Protein AF-A0A412VTV0-F1 (afdb_monomer_lite)

Radius of gyration: 14.65 Å; chains: 1; bounding box: 31×25×50 Å

Organism: NCBI:txid28118

Foldseek 3Di:
DDDDDDWDKDWDADPVRHTQWIDTQQWIKGWAAQDDDVPFHHHPPPDTQKMWIDGHPDDIDIWGWDADPVRHTDDIDD

Sequence (78 aa):
GKRYGSTDESLTYNVRGWLTGKESTPFRMRLRYAIPEGGSGARWNGSLSEWEWQHGTNAAMMYGLTYDGLNRFTGAVQ

Secondary structure (DSSP, 8-state):
---------EEEE-TTS-EEEEEETTEEEEEESSS-SSSPPP-TTS---EEEEEETTSPPEEEEEEE-TT--EEEEE-

Structure (mmCIF, N/CA/C/O backbone):
data_AF-A0A412VTV0-F1
#
_entry.id   AF-A0A412VTV0-F1
#
loop_
_atom_site.group_PDB
_atom_site.id
_atom_site.type_symbol
_atom_site.label_atom_id
_atom_site.label_alt_id
_atom_site.label_comp_id
_atom_site.label_asym_id
_atom_site.label_entity_id
_atom_site.label_seq_id
_atom_site.pdbx_PDB_ins_code
_atom_site.Cartn_x
_atom_site.Cartn_y
_atom_site.Cartn_z
_atom_site.occupancy
_atom_site.B_iso_or_equiv
_atom_site.auth_seq_id
_atom_site.auth_comp_id
_atom_site.auth_asym_id
_atom_site.auth_atom_id
_atom_site.pdbx_PDB_model_num
ATOM 1 N N . GLY A 1 1 ? 1.743 6.439 -36.241 1.00 38.12 1 GLY A N 1
ATOM 2 C CA . GLY A 1 1 ? 1.075 6.442 -34.924 1.00 38.12 1 GLY A CA 1
ATOM 3 C C . GLY A 1 1 ? 2.123 6.593 -33.844 1.00 38.12 1 GLY A C 1
ATOM 4 O O . GLY A 1 1 ? 3.166 5.964 -33.960 1.00 38.12 1 GLY A O 1
ATOM 5 N N . LYS A 1 2 ? 1.912 7.455 -32.844 1.00 35.88 2 LYS A N 1
ATOM 6 C CA . LYS A 1 2 ? 2.867 7.594 -31.733 1.00 35.88 2 LYS A CA 1
ATOM 7 C C . LYS A 1 2 ? 2.677 6.424 -30.766 1.00 35.88 2 LYS A C 1
ATOM 9 O O . LYS A 1 2 ? 1.623 6.303 -30.155 1.00 35.88 2 LYS A O 1
ATOM 14 N N . ARG A 1 3 ? 3.688 5.558 -30.666 1.00 48.12 3 ARG A N 1
ATOM 15 C CA . ARG A 1 3 ? 3.771 4.475 -29.681 1.00 48.12 3 ARG A CA 1
ATOM 16 C C . ARG A 1 3 ? 4.637 4.976 -28.528 1.00 48.12 3 ARG A C 1
ATOM 18 O O . ARG A 1 3 ? 5.820 5.235 -28.729 1.00 48.12 3 ARG A O 1
ATOM 25 N N . TYR A 1 4 ? 4.049 5.147 -27.351 1.00 49.41 4 TYR A N 1
ATOM 26 C CA . TYR A 1 4 ? 4.784 5.500 -26.138 1.00 49.41 4 TYR A CA 1
ATOM 27 C C . TYR A 1 4 ? 5.193 4.209 -25.411 1.00 49.41 4 TYR A C 1
ATOM 29 O O . TYR A 1 4 ? 4.472 3.751 -24.536 1.00 49.41 4 TYR A O 1
ATOM 37 N N . GLY A 1 5 ? 6.327 3.621 -25.820 1.00 62.97 5 GLY A N 1
ATOM 38 C CA . GLY A 1 5 ? 7.000 2.499 -25.140 1.00 62.97 5 GLY A CA 1
ATOM 39 C C . GLY A 1 5 ? 6.309 1.126 -25.223 1.00 62.97 5 GLY A C 1
ATOM 40 O O . GLY A 1 5 ? 5.097 1.023 -25.387 1.00 62.97 5 GLY A O 1
ATOM 41 N N . SER A 1 6 ? 7.091 0.046 -25.132 1.00 74.12 6 SER A N 1
ATOM 42 C CA . SER A 1 6 ? 6.602 -1.299 -24.791 1.00 74.12 6 SER A CA 1
ATOM 43 C C . SER A 1 6 ? 7.003 -1.582 -23.345 1.00 74.12 6 SER A C 1
ATOM 45 O O . SER A 1 6 ? 8.124 -2.017 -23.093 1.00 74.12 6 SER A O 1
ATOM 47 N N . 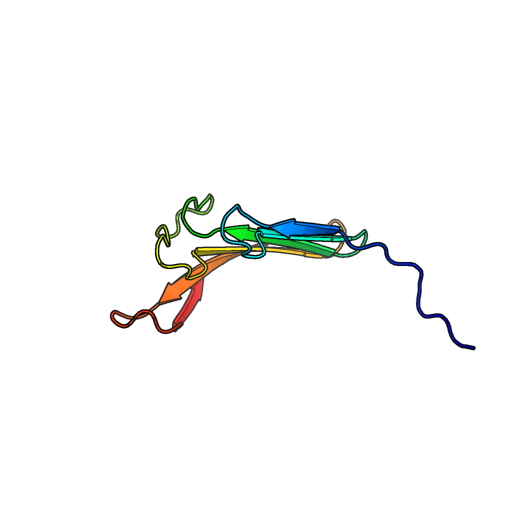THR A 1 7 ? 6.128 -1.253 -22.399 1.00 80.31 7 THR A N 1
ATOM 48 C CA . THR A 1 7 ? 6.339 -1.585 -20.986 1.00 80.31 7 THR A CA 1
ATOM 49 C C . THR A 1 7 ? 5.477 -2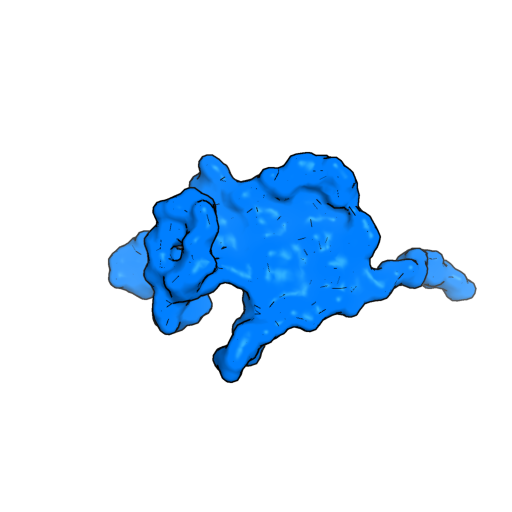.789 -20.654 1.00 80.31 7 THR A C 1
ATOM 51 O O . THR A 1 7 ? 4.253 -2.696 -20.729 1.00 80.31 7 THR A O 1
ATOM 54 N N . ASP A 1 8 ? 6.117 -3.894 -20.286 1.00 88.94 8 ASP A N 1
ATOM 55 C CA . ASP A 1 8 ? 5.429 -5.057 -19.739 1.00 88.94 8 ASP A CA 1
ATOM 56 C C . ASP A 1 8 ? 5.182 -4.847 -18.245 1.00 88.94 8 ASP A C 1
ATOM 58 O O . ASP A 1 8 ? 6.049 -4.372 -17.505 1.00 88.94 8 ASP A O 1
ATOM 62 N N . GLU A 1 9 ? 3.975 -5.192 -17.810 1.00 92.88 9 GLU A N 1
ATOM 63 C CA . GLU A 1 9 ? 3.524 -5.042 -16.434 1.00 92.88 9 GLU A CA 1
ATOM 64 C C . GLU A 1 9 ? 3.017 -6.379 -15.898 1.00 92.88 9 GLU A C 1
ATOM 66 O O . GLU A 1 9 ? 2.210 -7.057 -16.531 1.00 92.88 9 GLU A O 1
ATOM 71 N N . SER A 1 10 ? 3.483 -6.741 -14.706 1.00 95.69 10 SER A N 1
ATOM 72 C CA . SER A 1 10 ? 3.036 -7.915 -13.963 1.00 95.69 10 SER A CA 1
ATOM 73 C C . SER A 1 10 ? 2.226 -7.486 -12.749 1.00 95.69 10 SER A C 1
ATOM 75 O O . SER A 1 10 ? 2.670 -6.640 -11.974 1.00 95.69 10 SER A O 1
ATOM 77 N N . LEU A 1 11 ? 1.058 -8.098 -12.559 1.00 98.00 11 LEU A N 1
ATOM 78 C CA . LEU A 1 11 ? 0.195 -7.897 -11.396 1.00 98.00 11 LEU A CA 1
ATOM 79 C C . LEU A 1 11 ? 0.142 -9.191 -10.582 1.00 98.00 11 LEU A C 1
ATOM 81 O O . LEU A 1 11 ? -0.009 -10.275 -11.143 1.00 98.00 11 LEU A O 1
ATOM 85 N N . THR A 1 12 ? 0.252 -9.083 -9.261 1.00 98.12 12 THR A N 1
ATOM 86 C CA . THR A 1 12 ? 0.102 -10.222 -8.343 1.00 98.12 12 THR A CA 1
ATOM 87 C C . THR A 1 12 ? -1.094 -10.012 -7.434 1.00 98.12 12 THR A C 1
ATOM 89 O O . THR A 1 12 ? -1.423 -8.876 -7.088 1.00 98.12 12 THR A O 1
ATOM 92 N N . TYR A 1 13 ? -1.739 -11.108 -7.043 1.00 97.75 13 TYR A N 1
ATOM 93 C CA . TYR A 1 13 ? -2.937 -11.087 -6.215 1.00 97.75 13 TYR A CA 1
ATOM 94 C C . TYR A 1 13 ? -2.857 -12.156 -5.129 1.00 97.75 13 TYR A C 1
ATOM 96 O O . TYR A 1 13 ? -2.240 -13.205 -5.322 1.00 97.75 13 TYR A O 1
ATOM 104 N N . ASN A 1 14 ? -3.522 -11.919 -4.000 1.00 95.62 14 ASN A N 1
ATOM 105 C CA . ASN A 1 14 ? -3.726 -12.951 -2.986 1.00 95.62 14 ASN A CA 1
ATOM 106 C C . ASN A 1 14 ? -4.951 -13.833 -3.303 1.00 95.62 14 ASN A C 1
ATOM 108 O O . ASN A 1 14 ? -5.717 -13.566 -4.226 1.00 95.62 14 ASN A O 1
ATOM 112 N N . VAL A 1 15 ? -5.183 -14.861 -2.478 1.00 96.19 15 VAL A N 1
ATOM 113 C CA . VAL A 1 15 ? -6.308 -15.810 -2.627 1.00 96.19 15 VAL A CA 1
ATOM 114 C C . VAL A 1 15 ? -7.701 -15.174 -2.521 1.00 96.19 15 VAL A C 1
ATOM 116 O O . VAL A 1 15 ? -8.684 -15.795 -2.909 1.00 96.19 15 VAL A O 1
ATOM 119 N N . ARG A 1 16 ? -7.806 -13.943 -2.000 1.00 95.12 16 ARG A N 1
ATOM 120 C CA . ARG A 1 16 ? -9.054 -13.159 -1.948 1.00 95.12 16 ARG A CA 1
ATOM 121 C C . ARG A 1 16 ? -9.234 -12.265 -3.182 1.00 95.12 16 ARG A C 1
ATOM 123 O O . ARG A 1 16 ? -10.205 -11.519 -3.250 1.00 95.12 16 ARG A O 1
ATOM 130 N N . GLY A 1 17 ? -8.299 -12.314 -4.131 1.00 96.38 17 GLY A N 1
ATOM 131 C CA . GLY A 1 17 ? -8.297 -11.489 -5.336 1.00 96.38 17 GLY A CA 1
ATOM 132 C C . GLY A 1 17 ? -7.825 -10.050 -5.114 1.00 96.38 17 GLY A C 1
ATOM 133 O O . GLY A 1 17 ? -8.008 -9.215 -5.995 1.00 96.38 17 GLY A O 1
ATOM 134 N N . TRP A 1 18 ? -7.229 -9.719 -3.964 1.00 96.44 18 TRP A N 1
ATOM 135 C CA . TRP A 1 18 ? -6.687 -8.376 -3.731 1.00 96.44 18 TRP A CA 1
ATOM 136 C C . TRP A 1 18 ? -5.299 -8.240 -4.341 1.00 96.44 18 TRP A C 1
ATOM 138 O O . TRP A 1 18 ? -4.484 -9.153 -4.212 1.00 96.44 18 TRP A O 1
ATOM 148 N N . LEU A 1 19 ? -5.032 -7.094 -4.970 1.00 97.94 19 LEU A N 1
ATOM 149 C CA . LEU A 1 19 ? -3.733 -6.771 -5.556 1.00 97.94 19 LEU A CA 1
ATOM 150 C C . LEU A 1 19 ? -2.654 -6.758 -4.464 1.00 97.94 19 LEU A C 1
ATOM 152 O O . LEU A 1 19 ? -2.774 -6.034 -3.483 1.00 97.94 19 LEU A O 1
ATOM 156 N N . THR A 1 20 ? -1.588 -7.529 -4.645 1.00 98.19 20 THR A N 1
ATOM 157 C CA . THR A 1 20 ? -0.429 -7.584 -3.736 1.00 98.19 20 THR A CA 1
ATOM 158 C C . THR A 1 20 ? 0.821 -6.954 -4.330 1.00 98.19 20 THR A C 1
ATOM 160 O O . THR A 1 20 ? 1.780 -6.690 -3.611 1.00 98.19 20 THR A O 1
ATOM 163 N N . GLY A 1 21 ? 0.830 -6.670 -5.630 1.00 97.94 21 GLY A N 1
ATOM 164 C CA . GLY A 1 21 ? 1.952 -5.993 -6.258 1.00 97.94 21 GLY A CA 1
ATOM 165 C C . GLY A 1 21 ? 1.740 -5.712 -7.733 1.00 97.94 21 GLY A C 1
ATOM 166 O O . GLY A 1 21 ? 0.925 -6.357 -8.392 1.00 97.94 21 GLY A O 1
ATOM 167 N N . LYS A 1 22 ? 2.501 -4.742 -8.227 1.00 97.31 22 LYS A N 1
ATOM 168 C CA . LYS A 1 22 ? 2.560 -4.323 -9.628 1.00 97.31 22 LYS A CA 1
ATOM 169 C C . LYS A 1 22 ? 4.012 -4.007 -9.949 1.00 97.31 22 LYS A C 1
ATOM 171 O O . LYS A 1 22 ? 4.642 -3.247 -9.217 1.00 97.31 22 LYS A O 1
ATOM 176 N N . GLU A 1 23 ? 4.548 -4.630 -10.986 1.00 95.00 23 GLU A N 1
ATOM 177 C CA . GLU A 1 23 ? 5.970 -4.560 -11.320 1.00 95.00 23 GLU A CA 1
ATOM 178 C C . GLU A 1 23 ? 6.167 -4.405 -12.830 1.00 95.00 23 GLU A C 1
ATOM 180 O O . GLU A 1 23 ? 5.500 -5.049 -13.635 1.00 95.00 23 GLU A O 1
ATOM 185 N N . SER A 1 24 ? 7.082 -3.519 -13.193 1.00 92.62 24 SER A N 1
ATOM 186 C CA . SER A 1 24 ? 7.547 -3.207 -14.541 1.00 92.62 24 SER A CA 1
ATOM 187 C C . SER A 1 24 ? 8.975 -2.661 -14.432 1.00 92.62 24 SER A C 1
ATOM 189 O O . SER A 1 24 ? 9.413 -2.286 -13.344 1.00 92.62 24 SER A O 1
ATOM 191 N N . THR A 1 25 ? 9.710 -2.550 -15.541 1.00 90.25 25 THR A N 1
ATOM 192 C CA . THR A 1 25 ? 11.083 -2.006 -15.517 1.00 90.25 25 THR A CA 1
ATOM 193 C C . THR A 1 25 ? 11.215 -0.646 -14.806 1.00 90.25 25 THR A C 1
ATOM 195 O O . THR A 1 25 ? 12.137 -0.499 -14.005 1.00 90.25 25 THR A O 1
ATOM 198 N N . PRO A 1 26 ? 10.344 0.359 -15.035 1.00 92.25 26 PRO A N 1
ATOM 199 C CA . PRO A 1 26 ? 10.458 1.638 -14.336 1.00 92.25 26 PRO A CA 1
ATOM 200 C C . PRO A 1 26 ? 9.807 1.649 -12.948 1.00 92.25 26 PRO A C 1
ATOM 202 O O . PRO A 1 26 ? 9.993 2.616 -12.214 1.00 92.25 26 PRO A O 1
ATOM 205 N N . PHE A 1 27 ? 9.006 0.650 -12.577 1.00 93.44 27 PHE A N 1
ATOM 206 C CA . PHE A 1 27 ? 8.119 0.785 -11.426 1.00 93.44 27 PHE A CA 1
ATOM 207 C C . PHE A 1 27 ? 7.837 -0.534 -10.721 1.00 93.44 27 PHE A C 1
ATOM 209 O O . PHE A 1 27 ? 7.411 -1.497 -11.355 1.00 93.44 27 PHE A O 1
ATOM 216 N N . ARG A 1 28 ? 7.953 -0.527 -9.391 1.00 96.62 28 ARG A N 1
ATOM 217 C CA . ARG A 1 28 ? 7.561 -1.641 -8.535 1.00 96.62 28 ARG A CA 1
ATOM 218 C C . ARG A 1 28 ? 6.763 -1.157 -7.331 1.00 96.62 28 ARG A C 1
ATOM 220 O O . ARG A 1 28 ? 7.121 -0.178 -6.681 1.00 96.62 28 ARG A O 1
ATOM 227 N N . MET A 1 29 ? 5.714 -1.895 -6.990 1.00 97.50 29 MET A N 1
ATOM 228 C CA . MET A 1 29 ? 5.010 -1.762 -5.720 1.00 97.50 29 MET A CA 1
ATOM 229 C C . MET A 1 29 ? 4.666 -3.115 -5.112 1.00 97.50 29 MET A C 1
ATOM 231 O O . MET A 1 29 ? 4.354 -4.067 -5.834 1.00 97.50 29 MET A O 1
ATOM 235 N N . ARG A 1 30 ? 4.649 -3.161 -3.778 1.00 98.00 30 ARG A N 1
ATOM 236 C CA . ARG A 1 30 ? 4.115 -4.277 -2.990 1.00 98.00 30 ARG A CA 1
ATOM 237 C C . ARG A 1 30 ? 3.086 -3.762 -1.996 1.00 98.00 30 ARG A C 1
ATOM 239 O O . ARG A 1 30 ? 3.297 -2.744 -1.342 1.00 98.00 30 ARG A O 1
ATOM 246 N N . LEU A 1 31 ? 1.973 -4.472 -1.899 1.00 98.31 31 LEU A N 1
ATOM 247 C CA . LEU A 1 31 ? 0.841 -4.165 -1.037 1.00 98.31 31 LEU A CA 1
ATOM 248 C C . LEU A 1 31 ? 0.687 -5.275 -0.001 1.00 98.31 31 LEU A C 1
ATOM 250 O O . LEU A 1 31 ? 0.551 -6.447 -0.361 1.00 98.31 31 LEU A O 1
ATOM 254 N N . ARG A 1 32 ? 0.691 -4.912 1.284 1.00 98.19 32 ARG A N 1
ATOM 255 C CA . ARG A 1 32 ? 0.581 -5.864 2.397 1.00 98.19 32 ARG A CA 1
ATOM 256 C C . ARG A 1 32 ? -0.660 -5.584 3.229 1.00 98.19 32 ARG A C 1
ATOM 258 O O . ARG A 1 32 ? -0.951 -4.442 3.568 1.00 98.19 32 ARG A O 1
ATOM 265 N N . TYR A 1 33 ? -1.377 -6.649 3.575 1.00 97.88 33 TYR A N 1
ATOM 266 C CA . TYR A 1 33 ? -2.646 -6.597 4.307 1.00 97.88 33 TYR A CA 1
ATOM 267 C C . TYR A 1 33 ? -2.475 -7.205 5.705 1.00 97.88 33 TYR A C 1
ATOM 269 O O . TYR A 1 33 ? -2.107 -6.522 6.654 1.00 97.88 33 TYR A O 1
ATOM 277 N N . ALA A 1 34 ? -2.691 -8.514 5.833 1.00 96.94 34 ALA A N 1
ATOM 278 C CA . ALA A 1 34 ? -2.642 -9.232 7.104 1.00 96.9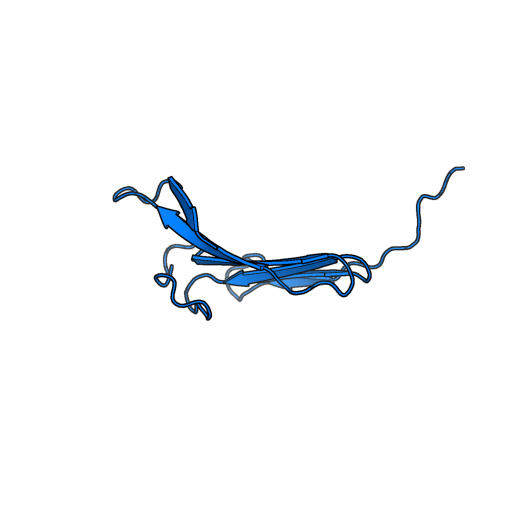4 34 ALA A CA 1
ATOM 279 C C . ALA A 1 34 ? -1.222 -9.547 7.606 1.00 96.94 34 ALA A C 1
ATOM 281 O O . ALA A 1 34 ? -1.052 -9.853 8.781 1.00 96.94 34 ALA A O 1
ATOM 282 N N . ILE A 1 35 ? -0.223 -9.492 6.724 1.00 95.81 35 ILE A N 1
ATOM 283 C CA . ILE A 1 35 ? 1.168 -9.852 7.023 1.00 95.81 35 ILE A CA 1
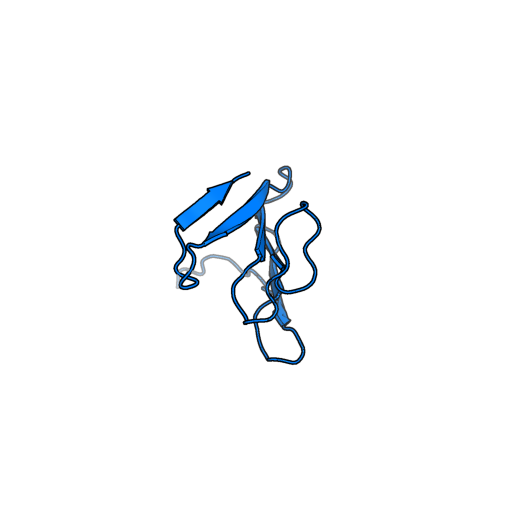ATOM 284 C C . ILE A 1 35 ? 2.056 -8.652 6.647 1.00 95.81 35 ILE A C 1
ATOM 286 O O . ILE A 1 35 ? 2.569 -8.607 5.528 1.00 95.81 35 ILE A O 1
ATOM 290 N N . PRO A 1 36 ? 2.136 -7.623 7.508 1.00 96.19 36 PRO A N 1
ATOM 291 C CA . PRO A 1 36 ? 3.047 -6.496 7.324 1.00 96.19 36 PRO A CA 1
ATOM 292 C C . PRO A 1 36 ? 4.505 -6.899 7.588 1.00 96.19 36 PRO A C 1
ATOM 294 O O . PRO A 1 36 ? 4.775 -7.844 8.325 1.00 96.19 36 PRO A O 1
ATOM 297 N N . GLU A 1 37 ? 5.439 -6.154 7.005 1.00 95.62 37 GLU A N 1
ATOM 298 C CA . GLU A 1 37 ? 6.892 -6.307 7.171 1.00 95.62 37 GLU A CA 1
ATOM 299 C C . GLU A 1 37 ? 7.541 -5.061 7.796 1.00 95.62 37 GLU A C 1
ATOM 301 O O . GLU A 1 37 ? 8.549 -5.177 8.487 1.00 95.62 37 GLU A O 1
ATOM 306 N N . GLY A 1 38 ? 6.960 -3.876 7.595 1.00 91.88 38 GLY A N 1
ATOM 307 C CA . GLY A 1 38 ? 7.435 -2.584 8.105 1.00 91.88 38 GLY A CA 1
ATOM 308 C C . GLY A 1 38 ? 6.967 -2.236 9.525 1.00 91.88 38 GLY A C 1
ATOM 309 O O . GLY A 1 38 ? 7.125 -1.098 9.957 1.00 91.88 38 GLY A O 1
ATOM 310 N N . GLY A 1 39 ? 6.386 -3.191 10.259 1.00 92.56 39 GLY A N 1
ATOM 311 C CA . GLY A 1 39 ? 5.950 -3.011 11.650 1.00 92.56 39 GLY A CA 1
ATOM 312 C C . GLY A 1 39 ? 4.572 -2.363 11.829 1.00 92.56 39 GLY A C 1
ATOM 313 O O . GLY A 1 39 ? 4.168 -2.105 12.964 1.00 92.56 39 GLY A O 1
ATOM 314 N N . SER A 1 40 ? 3.824 -2.123 10.747 1.00 95.94 40 SER A N 1
ATOM 315 C CA . SER A 1 40 ? 2.445 -1.626 10.837 1.00 95.94 40 SER A CA 1
ATOM 316 C C . SER A 1 40 ? 1.479 -2.686 11.376 1.00 95.94 40 SER A C 1
ATOM 318 O O . SER A 1 40 ? 1.772 -3.879 11.411 1.00 95.94 40 SER A O 1
ATOM 320 N N . GLY A 1 41 ? 0.287 -2.261 11.801 1.00 95.81 41 GLY A N 1
ATOM 321 C CA . GLY A 1 41 ? -0.730 -3.174 12.323 1.00 95.81 41 GLY A CA 1
ATOM 322 C C . GLY A 1 41 ? -1.399 -4.018 11.233 1.00 95.81 41 GLY A C 1
ATOM 323 O O . GLY A 1 41 ? -2.000 -3.467 10.312 1.00 95.81 41 GLY A O 1
ATOM 324 N N . ALA A 1 42 ? -1.377 -5.344 11.396 1.00 96.62 42 ALA A N 1
ATOM 325 C CA . ALA A 1 42 ? -2.000 -6.304 10.483 1.00 96.62 42 ALA A CA 1
ATOM 326 C C . ALA A 1 42 ? -3.484 -6.005 10.193 1.00 96.62 42 ALA A C 1
ATOM 328 O O . ALA A 1 42 ? -4.287 -5.765 11.099 1.00 96.62 42 ALA A O 1
ATOM 329 N N . ARG A 1 43 ? -3.875 -6.097 8.916 1.00 96.19 43 ARG A N 1
ATOM 330 C CA . ARG A 1 43 ? -5.237 -5.808 8.439 1.00 96.19 43 ARG A CA 1
ATOM 331 C C . ARG A 1 43 ? -5.906 -7.032 7.814 1.00 96.19 43 ARG A C 1
ATOM 333 O O . ARG A 1 43 ? -5.854 -7.276 6.611 1.00 96.19 43 ARG A O 1
ATOM 340 N N . TRP A 1 44 ? -6.596 -7.802 8.650 1.00 94.25 44 TRP A N 1
ATOM 341 C CA . TRP A 1 44 ? -7.345 -9.000 8.237 1.00 94.25 44 TRP A CA 1
ATOM 342 C C . TRP A 1 44 ? -8.683 -8.690 7.554 1.00 94.25 44 TRP A C 1
ATOM 344 O O . TRP A 1 44 ? -9.222 -9.536 6.833 1.00 94.25 44 TRP A O 1
ATOM 354 N N . ASN A 1 45 ? -9.191 -7.473 7.765 1.00 94.25 45 ASN A N 1
ATOM 355 C CA . ASN A 1 45 ? -10.457 -6.963 7.240 1.00 94.25 45 ASN A CA 1
ATOM 356 C C . ASN A 1 45 ? -10.379 -6.472 5.783 1.00 94.25 45 ASN A C 1
ATOM 358 O O . ASN A 1 45 ? -11.390 -6.050 5.235 1.00 94.25 45 ASN A O 1
ATOM 362 N N . GLY A 1 46 ? -9.197 -6.520 5.161 1.00 94.69 46 GLY A N 1
ATOM 363 C CA . GLY A 1 46 ? -8.989 -6.098 3.774 1.00 94.69 46 GLY A CA 1
ATOM 364 C C . GLY A 1 46 ? -8.571 -4.657 3.568 1.00 94.69 46 GLY A C 1
ATOM 365 O O . GLY A 1 46 ? -8.309 -4.270 2.433 1.00 94.69 46 GLY A O 1
ATOM 366 N N . SER A 1 47 ? -8.404 -3.893 4.643 1.00 97.38 47 SER A N 1
ATOM 367 C CA . SER A 1 47 ? -7.637 -2.655 4.572 1.00 97.38 47 SER A CA 1
ATOM 368 C C . SER A 1 47 ? -6.175 -2.947 4.258 1.00 97.38 47 SER A C 1
ATOM 370 O O . SER A 1 47 ? -5.631 -3.981 4.641 1.00 97.38 47 SER A O 1
ATOM 372 N N . LEU A 1 48 ? -5.514 -2.015 3.589 1.00 97.69 48 LEU A N 1
ATOM 373 C CA . LEU A 1 48 ? -4.089 -2.114 3.328 1.00 97.69 48 LEU A CA 1
ATOM 374 C C . LEU A 1 48 ? -3.316 -1.717 4.593 1.00 97.69 48 LEU A C 1
ATOM 376 O O . LEU A 1 48 ? -3.590 -0.671 5.176 1.00 97.69 48 LEU A O 1
ATOM 380 N N . SER A 1 49 ? -2.384 -2.555 5.035 1.00 98.31 49 SER A N 1
ATOM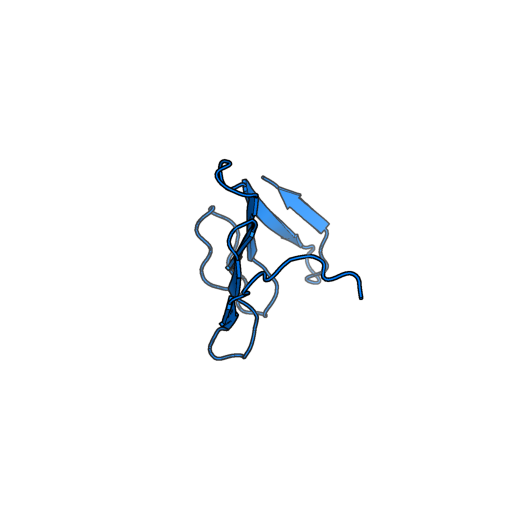 381 C CA . SER A 1 49 ? -1.503 -2.248 6.164 1.00 98.31 49 SER A CA 1
ATOM 382 C C . SER A 1 49 ? -0.310 -1.430 5.700 1.00 98.31 49 SER A C 1
ATOM 384 O O . SER A 1 49 ? 0.006 -0.415 6.311 1.00 98.31 49 SER A O 1
ATOM 386 N N . GLU A 1 50 ? 0.348 -1.867 4.625 1.00 98.38 50 GLU A N 1
ATOM 387 C CA . GLU A 1 50 ? 1.582 -1.245 4.150 1.00 98.38 50 GLU A CA 1
ATOM 388 C C . GLU A 1 50 ? 1.643 -1.177 2.634 1.00 98.38 50 GLU A C 1
ATOM 390 O O . GLU A 1 50 ? 1.144 -2.061 1.927 1.00 98.38 50 GLU A O 1
ATOM 395 N N . TRP A 1 51 ? 2.321 -0.143 2.155 1.00 98.12 51 TRP A N 1
ATOM 396 C CA . TRP A 1 51 ? 2.620 0.066 0.754 1.00 98.12 51 TRP A CA 1
ATOM 397 C C . TRP A 1 51 ? 4.114 0.310 0.572 1.00 98.12 51 TRP A C 1
ATOM 399 O O . TRP A 1 51 ? 4.651 1.317 1.020 1.00 98.12 51 TRP A O 1
ATOM 409 N N . GLU A 1 52 ? 4.776 -0.613 -0.114 1.00 97.88 52 GLU A N 1
ATOM 410 C CA . GLU A 1 52 ? 6.132 -0.417 -0.610 1.00 97.88 52 GLU A CA 1
ATOM 411 C C . GLU A 1 52 ? 6.078 0.111 -2.042 1.00 97.88 52 GLU A C 1
ATOM 413 O O . GLU A 1 52 ? 5.355 -0.433 -2.884 1.00 97.88 52 GLU A O 1
ATOM 418 N N . TRP A 1 53 ? 6.853 1.152 -2.321 1.00 95.69 53 TRP A N 1
ATOM 419 C CA . TRP A 1 53 ? 6.880 1.856 -3.594 1.00 95.69 53 TRP A CA 1
ATOM 420 C C . TRP A 1 53 ? 8.320 2.108 -4.042 1.00 95.69 53 TRP A C 1
ATOM 422 O O . TRP A 1 53 ? 9.138 2.614 -3.276 1.00 95.69 53 TRP A O 1
ATOM 432 N N . GLN A 1 54 ? 8.635 1.773 -5.293 1.00 97.31 54 GLN A N 1
ATOM 433 C CA . GLN A 1 54 ? 9.962 1.943 -5.875 1.00 97.31 54 GLN A CA 1
ATOM 434 C C . GLN A 1 54 ? 9.870 2.449 -7.319 1.00 97.31 54 GLN A C 1
ATOM 436 O O . GLN A 1 54 ? 9.140 1.901 -8.150 1.00 97.31 54 GLN A O 1
ATOM 441 N N . HIS A 1 55 ? 10.659 3.480 -7.625 1.00 94.00 55 HIS A N 1
ATOM 442 C CA . HIS A 1 55 ? 10.810 4.044 -8.966 1.00 94.00 55 HIS A CA 1
ATOM 443 C C . HIS A 1 55 ? 12.214 3.736 -9.503 1.00 94.00 55 HIS A C 1
ATOM 445 O O . HIS A 1 55 ? 13.215 4.181 -8.938 1.00 94.00 55 HIS A O 1
ATOM 451 N N . GLY A 1 56 ? 12.281 2.979 -10.600 1.00 90.31 56 GLY A N 1
ATOM 452 C CA . GLY A 1 56 ? 13.526 2.538 -11.221 1.00 90.31 56 GLY A CA 1
ATOM 453 C C . GLY A 1 56 ? 14.403 1.774 -10.231 1.00 90.31 56 GLY A C 1
ATOM 454 O O . GLY A 1 56 ? 13.942 0.866 -9.546 1.00 90.31 56 GLY A O 1
ATOM 455 N N . THR A 1 57 ? 15.668 2.173 -10.129 1.00 91.31 57 THR A N 1
ATOM 456 C CA . THR A 1 57 ? 16.652 1.572 -9.216 1.00 91.31 57 THR A CA 1
ATOM 457 C C . THR A 1 57 ? 16.788 2.321 -7.888 1.00 91.31 57 THR A C 1
ATOM 459 O O . THR A 1 57 ? 17.711 2.039 -7.127 1.00 91.31 57 THR A O 1
ATOM 462 N N . ASN A 1 58 ? 15.919 3.298 -7.605 1.00 95.38 58 ASN A N 1
ATOM 463 C CA . ASN A 1 58 ? 15.968 4.042 -6.346 1.00 95.38 58 ASN A CA 1
ATOM 464 C C . ASN A 1 58 ? 15.639 3.129 -5.158 1.00 95.38 58 ASN A C 1
ATOM 466 O O . ASN A 1 58 ? 15.056 2.056 -5.325 1.00 95.38 58 ASN A O 1
ATOM 470 N N . ALA A 1 59 ? 15.991 3.563 -3.947 1.00 95.62 59 ALA A N 1
ATOM 471 C CA . ALA A 1 59 ? 15.579 2.865 -2.736 1.00 95.62 59 ALA A CA 1
ATOM 472 C C . ALA A 1 59 ? 14.046 2.777 -2.663 1.00 95.62 59 ALA A C 1
ATOM 474 O O . ALA A 1 59 ? 13.34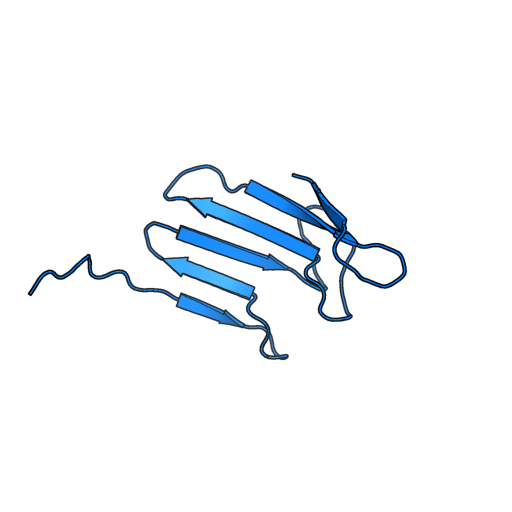3 3.738 -2.988 1.00 95.62 59 ALA A O 1
ATOM 475 N N . ALA A 1 60 ? 13.538 1.620 -2.242 1.00 96.00 60 ALA A N 1
ATOM 476 C CA . ALA A 1 60 ? 12.116 1.453 -1.991 1.00 96.00 60 ALA A CA 1
ATOM 477 C C . ALA A 1 60 ? 11.705 2.275 -0.762 1.00 96.00 60 ALA A C 1
ATOM 479 O O . ALA A 1 60 ? 12.398 2.284 0.255 1.00 96.00 60 ALA A O 1
ATOM 480 N N . MET A 1 61 ? 10.568 2.953 -0.863 1.00 96.56 61 MET A N 1
ATOM 481 C CA . MET A 1 61 ? 9.918 3.631 0.251 1.00 96.56 61 MET A CA 1
ATOM 482 C C . MET A 1 61 ? 8.834 2.712 0.802 1.00 96.56 61 MET A C 1
ATOM 484 O O . MET A 1 61 ? 8.041 2.175 0.031 1.00 96.56 61 MET A O 1
ATOM 488 N N . MET A 1 62 ? 8.807 2.523 2.118 1.00 97.00 62 MET A N 1
ATOM 489 C CA . MET A 1 62 ? 7.765 1.769 2.810 1.00 97.00 62 MET A CA 1
ATOM 490 C C . MET A 1 62 ? 6.844 2.755 3.512 1.00 97.00 62 MET A C 1
ATOM 492 O O . MET A 1 62 ? 7.332 3.665 4.162 1.00 97.00 62 MET A O 1
ATOM 496 N N . TYR A 1 63 ? 5.536 2.568 3.397 1.00 97.94 63 TYR A N 1
ATOM 497 C CA . TYR A 1 63 ? 4.550 3.379 4.096 1.00 97.94 63 TYR A CA 1
ATOM 498 C C . TYR A 1 63 ? 3.609 2.492 4.899 1.00 97.94 63 TYR A C 1
ATOM 500 O O . TYR A 1 63 ? 2.958 1.614 4.333 1.00 97.94 63 TYR A O 1
ATOM 508 N N . GLY A 1 64 ? 3.487 2.754 6.195 1.00 98.12 64 GLY A N 1
ATOM 509 C CA . GLY A 1 64 ? 2.450 2.212 7.063 1.00 98.12 64 GLY A CA 1
ATOM 510 C C . GLY A 1 64 ? 1.174 3.042 6.998 1.00 98.12 64 GLY A C 1
ATOM 511 O O . GLY A 1 64 ? 1.205 4.259 7.191 1.00 98.12 64 GLY A O 1
ATOM 512 N N . LEU A 1 65 ? 0.034 2.406 6.727 1.00 98.12 65 LEU A N 1
ATOM 513 C CA . LEU A 1 65 ? -1.249 3.093 6.601 1.00 98.12 65 LEU A CA 1
ATOM 514 C C . LEU A 1 65 ? -2.028 3.075 7.916 1.00 98.12 65 LEU A C 1
ATOM 516 O O . LEU A 1 65 ? -2.218 2.040 8.562 1.00 98.12 65 LEU A O 1
ATOM 520 N N . THR A 1 66 ? -2.527 4.247 8.290 1.00 97.75 66 THR A N 1
ATOM 521 C CA . THR A 1 66 ? -3.279 4.467 9.525 1.00 97.75 66 THR A CA 1
ATOM 522 C C . THR A 1 66 ? -4.760 4.652 9.237 1.00 97.75 66 THR A C 1
ATOM 524 O O . THR A 1 66 ? -5.160 5.112 8.163 1.00 97.75 66 THR A O 1
ATOM 527 N N . TYR A 1 67 ? -5.573 4.248 10.209 1.00 97.56 67 TYR A N 1
ATOM 528 C CA . TYR A 1 67 ? -7.023 4.294 10.125 1.00 97.56 67 TYR A CA 1
ATOM 529 C C . TYR A 1 67 ? -7.595 4.669 11.487 1.00 97.56 67 TYR A C 1
ATOM 531 O O . TYR A 1 67 ? -7.011 4.325 12.517 1.00 97.56 67 TYR A O 1
ATOM 539 N N . ASP A 1 68 ? -8.760 5.306 11.488 1.00 97.19 68 ASP A N 1
ATOM 540 C CA . ASP A 1 68 ? -9.516 5.548 12.712 1.00 97.19 68 ASP A CA 1
ATOM 541 C C . ASP A 1 68 ? -10.249 4.285 13.210 1.00 97.19 68 ASP A C 1
ATOM 543 O O . ASP A 1 68 ? -10.202 3.215 12.593 1.00 97.19 68 ASP A O 1
ATOM 547 N N . GLY A 1 69 ? -10.958 4.404 14.338 1.00 96.50 69 GLY A N 1
ATOM 548 C CA . GLY A 1 69 ? -11.711 3.296 14.941 1.00 96.50 69 GLY A CA 1
ATOM 549 C C . GLY A 1 69 ? -12.860 2.748 14.082 1.00 96.50 69 GLY A C 1
ATOM 550 O O . GLY A 1 69 ? -13.355 1.661 14.366 1.00 96.50 69 GLY A O 1
ATOM 551 N N . LEU A 1 70 ? -13.264 3.457 13.022 1.00 97.06 70 LEU A N 1
ATOM 552 C CA . LEU A 1 70 ? -14.265 3.012 12.046 1.00 97.06 70 LEU A CA 1
ATOM 553 C C . LEU A 1 70 ? -13.621 2.466 10.761 1.00 97.06 70 LEU A C 1
ATOM 555 O O . LEU A 1 70 ? -14.321 2.225 9.778 1.00 97.06 70 LEU A O 1
ATOM 559 N N . ASN A 1 71 ? -12.300 2.254 10.760 1.00 96.94 71 ASN A N 1
ATOM 560 C CA . ASN A 1 71 ? -11.525 1.750 9.628 1.00 96.94 71 ASN A CA 1
ATOM 561 C C . ASN A 1 71 ? -11.535 2.687 8.402 1.00 96.94 71 ASN A C 1
ATOM 563 O O . ASN A 1 71 ? -11.406 2.233 7.264 1.00 96.94 71 ASN A O 1
ATOM 567 N N . ARG A 1 72 ? -11.656 4.003 8.617 1.00 97.50 72 ARG A N 1
ATOM 568 C CA . ARG A 1 72 ? -11.474 5.013 7.563 1.00 97.50 72 ARG A CA 1
ATOM 569 C C . ARG A 1 72 ? -10.013 5.435 7.516 1.00 97.50 72 ARG A C 1
ATOM 571 O O . ARG A 1 72 ? -9.396 5.609 8.562 1.00 97.50 72 ARG A O 1
ATOM 578 N N . PHE A 1 73 ? -9.464 5.581 6.314 1.00 97.44 73 PHE A N 1
ATOM 579 C CA . PHE A 1 73 ? -8.070 5.975 6.109 1.00 97.44 73 PHE A CA 1
ATOM 580 C C . PHE A 1 73 ? -7.791 7.357 6.721 1.00 97.44 73 PHE A C 1
ATOM 582 O O . PHE A 1 73 ? -8.509 8.311 6.425 1.00 97.44 73 PHE A O 1
ATOM 589 N N . THR A 1 74 ? -6.751 7.467 7.551 1.00 98.19 74 THR A N 1
ATOM 590 C CA . THR A 1 74 ? -6.354 8.728 8.209 1.00 98.19 74 THR A CA 1
ATOM 591 C C . THR A 1 74 ? -5.016 9.273 7.729 1.00 98.19 74 THR A C 1
ATOM 593 O O . THR A 1 74 ? -4.739 10.451 7.934 1.00 98.19 74 THR A O 1
ATOM 596 N N . GLY A 1 75 ? -4.186 8.451 7.087 1.00 97.75 75 GLY A N 1
ATOM 597 C CA . GLY A 1 75 ? -2.893 8.886 6.569 1.00 97.75 75 GLY A CA 1
ATOM 598 C C . GLY A 1 75 ? -1.883 7.754 6.435 1.00 97.75 75 GLY A C 1
ATOM 599 O O . GLY A 1 75 ? -2.186 6.590 6.707 1.00 97.75 75 GLY A O 1
ATOM 600 N N . ALA A 1 76 ? -0.667 8.121 6.046 1.00 97.19 76 ALA A N 1
ATOM 601 C CA . ALA A 1 76 ? 0.464 7.220 5.887 1.00 97.19 76 ALA A CA 1
ATOM 602 C C . ALA A 1 76 ? 1.680 7.752 6.656 1.00 97.19 76 ALA A C 1
ATOM 604 O O . ALA A 1 76 ? 1.913 8.961 6.679 1.00 97.19 76 ALA A O 1
ATOM 605 N N . VAL A 1 77 ? 2.447 6.850 7.262 1.00 95.06 77 VAL A N 1
ATOM 606 C CA . VAL A 1 77 ? 3.733 7.133 7.915 1.00 95.06 77 VAL A CA 1
ATOM 607 C C . VAL A 1 77 ? 4.807 6.359 7.164 1.00 95.06 77 VAL A C 1
ATOM 609 O O . VAL A 1 77 ? 4.581 5.195 6.847 1.00 95.06 77 VAL A O 1
ATOM 612 N N . GLN A 1 78 ? 5.923 7.007 6.837 1.00 91.00 78 GLN A N 1
ATOM 613 C CA . GLN A 1 78 ? 7.065 6.368 6.178 1.00 91.00 78 GLN A CA 1
ATOM 614 C C . GLN A 1 78 ? 8.006 5.731 7.201 1.00 91.00 78 GLN A C 1
ATOM 616 O O . GLN A 1 78 ? 8.247 6.396 8.234 1.00 91.00 78 GLN A O 1
#

pLDDT: mean 92.39, std 12.7, range [35.88, 98.38]